Protein AF-A0A2U3K345-F1 (afdb_monomer_lite)

Structure (mmCIF, N/CA/C/O backbone):
data_AF-A0A2U3K345-F1
#
_entry.id   AF-A0A2U3K345-F1
#
loop_
_atom_site.group_PDB
_atom_site.id
_atom_site.type_symbol
_atom_site.label_atom_id
_atom_site.label_alt_id
_atom_site.label_comp_id
_atom_site.label_asym_id
_atom_site.label_entity_id
_atom_site.label_seq_id
_atom_site.pdbx_PDB_ins_code
_atom_site.Cartn_x
_atom_site.Cartn_y
_atom_site.Cartn_z
_atom_site.occupancy
_atom_site.B_iso_or_equiv
_atom_site.auth_seq_id
_atom_site.auth_comp_id
_atom_site.auth_asym_id
_atom_site.auth_atom_id
_atom_site.pdbx_PDB_model_num
ATOM 1 N N . MET A 1 1 ? 13.300 28.561 5.032 1.00 43.19 1 MET A N 1
ATOM 2 C CA . MET A 1 1 ? 12.412 27.727 4.196 1.00 43.19 1 MET A CA 1
ATOM 3 C C . MET A 1 1 ? 13.064 26.360 4.090 1.00 43.19 1 MET A C 1
ATOM 5 O O . MET A 1 1 ? 14.164 26.279 3.560 1.00 43.19 1 MET A O 1
ATOM 9 N N . SER A 1 2 ? 12.506 25.350 4.762 1.00 42.31 2 SER A N 1
ATOM 10 C CA . SER A 1 2 ? 13.147 24.038 4.919 1.00 42.31 2 SER A CA 1
ATOM 11 C C . SER A 1 2 ? 13.106 23.256 3.603 1.00 42.31 2 SER A C 1
ATOM 13 O O . SER A 1 2 ? 12.134 23.333 2.856 1.00 42.31 2 SER A O 1
ATOM 15 N N . GLY A 1 3 ? 14.161 22.490 3.318 1.00 33.94 3 GLY A N 1
ATOM 16 C CA . GLY A 1 3 ? 14.324 21.756 2.055 1.00 33.94 3 GLY A CA 1
ATOM 17 C C . GLY A 1 3 ? 13.248 20.703 1.751 1.00 33.94 3 GLY A C 1
ATOM 18 O O . GLY A 1 3 ? 13.240 20.168 0.651 1.00 33.94 3 GLY A O 1
ATOM 19 N N . LEU A 1 4 ? 12.335 20.420 2.686 1.00 33.72 4 LEU A N 1
ATOM 20 C CA . LEU A 1 4 ? 11.192 19.525 2.476 1.00 33.72 4 LEU A CA 1
ATOM 21 C C . LEU A 1 4 ? 10.005 20.224 1.794 1.00 33.72 4 LEU A C 1
ATOM 23 O O . LEU A 1 4 ? 9.326 19.599 0.988 1.00 33.72 4 LEU A O 1
ATOM 27 N N . GLU A 1 5 ? 9.794 21.520 2.041 1.00 34.56 5 GLU A N 1
ATOM 28 C CA . GLU A 1 5 ? 8.736 22.301 1.375 1.00 34.56 5 GLU A CA 1
ATOM 29 C C . GLU A 1 5 ? 9.027 22.461 -0.127 1.00 34.56 5 GLU A C 1
ATOM 31 O O . GLU A 1 5 ? 8.125 22.362 -0.953 1.00 34.56 5 GLU A O 1
ATOM 36 N N . ALA A 1 6 ? 10.306 22.601 -0.497 1.00 34.50 6 ALA A N 1
ATOM 37 C CA . ALA A 1 6 ? 10.726 22.731 -1.893 1.00 34.50 6 ALA A CA 1
ATOM 38 C C . ALA A 1 6 ? 10.440 21.467 -2.728 1.00 34.50 6 ALA A C 1
ATOM 40 O O . ALA A 1 6 ? 10.084 21.573 -3.895 1.00 34.50 6 ALA A O 1
ATOM 41 N N . ILE A 1 7 ? 10.547 20.279 -2.125 1.00 39.78 7 ILE A N 1
ATOM 42 C CA . ILE A 1 7 ? 10.290 18.996 -2.802 1.00 39.78 7 ILE A CA 1
ATOM 43 C C . ILE A 1 7 ? 8.783 18.779 -3.006 1.00 39.78 7 ILE A C 1
ATOM 45 O O . ILE A 1 7 ? 8.353 18.239 -4.025 1.00 39.78 7 ILE A O 1
ATOM 49 N N . VAL A 1 8 ? 7.964 19.208 -2.041 1.00 43.22 8 VAL A N 1
ATOM 50 C CA . VAL A 1 8 ? 6.503 19.067 -2.110 1.00 43.22 8 VAL A CA 1
ATOM 51 C C . VAL A 1 8 ? 5.895 20.020 -3.143 1.00 43.22 8 VAL A C 1
ATOM 53 O O . VAL A 1 8 ? 4.945 19.637 -3.829 1.00 43.22 8 VAL A O 1
ATOM 56 N N . GLU A 1 9 ? 6.451 21.225 -3.286 1.00 38.50 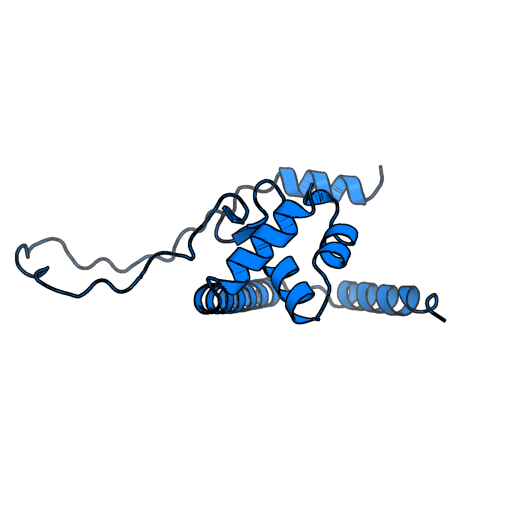9 GLU A N 1
ATOM 57 C CA . GLU A 1 9 ? 6.004 22.208 -4.277 1.00 38.50 9 GLU A CA 1
ATOM 58 C C . GLU A 1 9 ? 6.411 21.805 -5.709 1.00 38.50 9 GLU A C 1
ATOM 60 O O . GLU A 1 9 ? 5.604 21.914 -6.633 1.00 38.50 9 GLU A O 1
ATOM 65 N N . ASP A 1 10 ? 7.606 21.227 -5.885 1.00 42.84 10 ASP A N 1
ATOM 66 C CA . ASP A 1 10 ? 8.102 20.734 -7.180 1.00 42.84 10 ASP A CA 1
ATOM 67 C C . ASP A 1 10 ? 7.203 19.617 -7.749 1.00 42.84 10 ASP A C 1
ATOM 69 O O . ASP A 1 10 ? 6.773 19.667 -8.904 1.00 42.84 10 ASP A O 1
ATOM 73 N N . LEU A 1 11 ? 6.765 18.686 -6.891 1.00 46.25 11 LEU A N 1
ATOM 74 C CA . LEU A 1 11 ? 5.835 17.601 -7.236 1.00 46.25 11 LEU A CA 1
ATOM 75 C C . LEU A 1 11 ? 4.433 18.071 -7.663 1.00 46.25 11 LEU A C 1
ATOM 77 O O . LEU A 1 11 ? 3.724 17.320 -8.335 1.00 46.25 11 LEU A O 1
ATOM 81 N N . ARG A 1 12 ? 4.007 19.284 -7.283 1.00 49.50 12 ARG A N 1
ATOM 82 C CA . ARG A 1 12 ? 2.729 19.872 -7.733 1.00 49.50 12 ARG A CA 1
ATOM 83 C C . ARG A 1 12 ? 2.835 20.533 -9.108 1.00 49.50 12 ARG A C 1
ATOM 85 O O . ARG A 1 12 ? 1.803 20.735 -9.744 1.00 49.50 12 ARG A O 1
ATOM 92 N N . SER A 1 13 ? 4.049 20.857 -9.554 1.00 43.47 13 SER A N 1
ATOM 93 C CA . SER A 1 13 ? 4.314 21.543 -10.825 1.00 43.47 13 SER A CA 1
ATOM 94 C C . SER A 1 13 ? 4.625 20.597 -11.992 1.00 43.47 13 SER A C 1
ATOM 96 O O . SER A 1 13 ? 4.639 21.029 -13.146 1.00 43.47 13 SER A O 1
ATOM 98 N N . LEU A 1 14 ? 4.840 19.305 -11.715 1.00 40.25 14 LEU A N 1
ATOM 99 C CA . LEU A 1 14 ? 5.110 18.318 -12.756 1.00 40.25 14 LEU A CA 1
ATOM 100 C C . LEU A 1 14 ? 3.875 18.136 -13.656 1.00 40.25 14 LEU A C 1
ATOM 102 O O . LEU A 1 14 ? 2.776 17.886 -13.146 1.00 40.25 14 LEU A O 1
ATOM 106 N N . PRO A 1 15 ? 4.022 18.218 -14.993 1.00 36.50 15 PRO A N 1
ATOM 107 C CA . PRO A 1 15 ? 2.930 17.885 -15.895 1.00 36.50 15 PRO A CA 1
ATOM 108 C C . PRO A 1 15 ? 2.498 16.431 -15.646 1.00 36.50 15 PRO A C 1
ATOM 110 O O . PRO A 1 15 ? 3.346 15.590 -15.331 1.00 36.50 15 PRO A O 1
ATOM 113 N N . PRO A 1 16 ? 1.202 16.091 -15.790 1.00 39.34 16 PRO A N 1
ATOM 114 C CA . PRO A 1 16 ? 0.777 14.701 -15.702 1.00 39.34 16 PRO A CA 1
ATOM 115 C C . PRO A 1 16 ? 1.593 13.896 -16.714 1.00 39.34 16 PRO A C 1
ATOM 117 O O . PRO A 1 16 ? 1.677 14.297 -17.876 1.00 39.34 16 PRO A O 1
ATOM 120 N N . TYR A 1 17 ? 2.216 12.804 -16.262 1.00 36.62 17 TYR A N 1
ATOM 121 C CA . TYR A 1 17 ? 2.966 11.877 -17.110 1.00 36.62 17 TYR A CA 1
ATOM 122 C C . TYR A 1 17 ? 2.096 11.484 -18.314 1.00 36.62 17 TYR A C 1
ATOM 124 O O . TYR A 1 17 ? 1.214 10.631 -18.221 1.00 36.62 17 TYR A O 1
ATOM 132 N N . ARG A 1 18 ? 2.315 12.150 -19.453 1.00 34.44 18 ARG A N 1
ATOM 133 C CA . ARG A 1 18 ? 1.682 11.822 -20.725 1.00 34.44 18 ARG A CA 1
ATOM 134 C C . ARG A 1 18 ? 2.495 10.684 -21.322 1.00 34.44 18 ARG A C 1
ATOM 136 O O . ARG A 1 18 ? 3.536 10.908 -21.928 1.00 34.44 18 ARG A O 1
ATOM 143 N N . LEU A 1 19 ? 2.019 9.462 -21.106 1.00 40.84 19 LEU A N 1
ATOM 144 C CA . LEU A 1 19 ? 2.392 8.305 -21.911 1.00 40.84 19 LEU A CA 1
ATOM 145 C C . LEU A 1 19 ? 1.965 8.590 -23.357 1.00 40.84 19 LEU A C 1
ATOM 147 O O . LEU A 1 19 ? 0.829 8.311 -23.735 1.00 40.84 19 LEU A O 1
ATOM 151 N N . GLU A 1 20 ? 2.844 9.165 -24.174 1.00 32.59 20 GLU A N 1
ATOM 152 C CA . GLU A 1 20 ? 2.721 8.946 -25.611 1.00 32.59 20 GLU A CA 1
ATOM 153 C C . GLU A 1 20 ? 3.084 7.481 -25.852 1.00 32.59 20 GLU A C 1
ATOM 155 O O . GLU A 1 20 ? 4.224 7.057 -25.656 1.00 32.59 20 GLU A O 1
ATOM 160 N N . ALA A 1 21 ? 2.070 6.673 -26.163 1.00 40.47 21 ALA A N 1
ATOM 161 C CA . ALA A 1 21 ? 2.263 5.289 -26.557 1.00 40.47 21 ALA A CA 1
ATOM 162 C C . ALA A 1 21 ? 3.226 5.237 -27.761 1.00 40.47 21 ALA A C 1
ATOM 164 O O . ALA A 1 21 ? 3.117 6.082 -28.654 1.00 40.47 21 ALA A O 1
ATOM 165 N N . PRO A 1 22 ? 4.161 4.270 -27.828 1.00 35.91 22 PRO A N 1
ATOM 166 C CA . PRO A 1 22 ? 5.006 4.122 -29.006 1.00 35.91 22 PRO A CA 1
ATOM 167 C C . PRO A 1 22 ? 4.127 3.885 -30.247 1.00 35.91 22 PRO A C 1
ATOM 169 O O . PRO A 1 22 ? 3.092 3.221 -30.133 1.00 35.91 22 PRO A O 1
ATOM 172 N N . PRO A 1 23 ? 4.512 4.402 -31.429 1.00 34.56 23 PRO A N 1
ATOM 173 C CA . PRO A 1 23 ? 3.665 4.350 -32.612 1.00 34.56 23 PRO A CA 1
ATOM 174 C C . PRO A 1 23 ? 3.380 2.897 -33.002 1.00 34.56 23 PRO A C 1
ATOM 176 O O . PRO A 1 23 ? 4.280 2.137 -33.374 1.00 34.56 23 PRO A O 1
ATOM 179 N N . SER A 1 24 ? 2.108 2.509 -32.914 1.00 39.75 24 SER A N 1
ATOM 180 C CA . SER A 1 24 ? 1.607 1.256 -33.459 1.00 39.75 24 SER A CA 1
ATOM 181 C C . SER A 1 24 ? 1.686 1.314 -34.986 1.00 39.75 24 SER A C 1
ATOM 183 O O . SER A 1 24 ? 1.266 2.278 -35.622 1.00 39.75 24 SER A O 1
ATOM 185 N N . LYS A 1 25 ? 2.235 0.268 -35.607 1.00 40.06 25 LYS A N 1
ATOM 186 C CA . LYS A 1 25 ? 2.112 0.076 -37.055 1.00 40.06 25 LYS A CA 1
ATOM 187 C C . LYS A 1 25 ? 0.652 -0.272 -37.357 1.00 40.06 25 LYS A C 1
ATOM 189 O O . LYS A 1 25 ? 0.227 -1.390 -37.074 1.00 40.06 25 LYS A O 1
ATOM 194 N N . GLU A 1 26 ? -0.117 0.670 -37.890 1.00 36.62 26 GLU A N 1
ATOM 195 C CA . GLU A 1 26 ? -1.461 0.398 -38.415 1.00 36.62 26 GLU A CA 1
ATOM 196 C C . GLU A 1 26 ? -1.371 -0.496 -39.665 1.00 36.62 26 GLU A C 1
ATOM 198 O O . GLU A 1 26 ? -0.620 -0.167 -40.588 1.00 36.62 26 GLU A O 1
ATOM 203 N N . PRO A 1 27 ? -2.135 -1.598 -39.773 1.00 33.91 27 PRO A N 1
ATOM 204 C CA . PRO A 1 27 ? -2.406 -2.193 -41.068 1.00 33.91 27 PRO A CA 1
ATOM 205 C C . PRO A 1 27 ? -3.550 -1.440 -41.768 1.00 33.91 27 PRO A C 1
ATOM 207 O O . PRO A 1 27 ? -4.488 -0.939 -41.150 1.00 33.91 27 PRO A O 1
ATOM 210 N N . HIS A 1 28 ? -3.423 -1.364 -43.090 1.00 31.86 28 HIS A N 1
ATOM 211 C CA . HIS A 1 28 ? -4.220 -0.570 -44.018 1.00 31.86 28 HIS A CA 1
ATOM 212 C C . HIS A 1 28 ? -5.744 -0.786 -43.957 1.00 31.86 28 HIS A C 1
ATOM 214 O O . HIS A 1 28 ? -6.248 -1.891 -43.768 1.00 31.86 28 HIS A O 1
ATOM 220 N N . LYS A 1 29 ? -6.468 0.311 -44.229 1.00 34.53 29 LYS A N 1
ATOM 221 C CA . LYS A 1 29 ? -7.919 0.384 -44.454 1.00 34.53 29 LYS A CA 1
ATOM 222 C C . LYS A 1 29 ? -8.397 -0.611 -45.520 1.00 34.53 29 LYS A C 1
ATOM 224 O O . LYS A 1 29 ? -7.976 -0.527 -46.669 1.00 34.53 29 LYS A O 1
ATOM 229 N N . GLY A 1 30 ? -9.403 -1.409 -45.160 1.00 29.86 30 GLY A N 1
ATOM 230 C CA . GLY A 1 30 ? -10.358 -1.999 -46.101 1.00 29.86 30 GLY A CA 1
ATOM 231 C C . GLY A 1 30 ? -10.579 -3.498 -45.913 1.00 29.86 30 GLY A C 1
ATOM 232 O O . GLY A 1 30 ? -9.732 -4.289 -46.306 1.00 29.86 30 GLY A O 1
ATOM 233 N N . SER A 1 31 ? -11.788 -3.863 -45.459 1.00 27.48 31 SER A N 1
ATOM 234 C CA . SER A 1 31 ? -12.325 -5.241 -45.367 1.00 27.48 31 SER A CA 1
ATOM 235 C C . SER A 1 31 ? -11.719 -6.034 -44.194 1.00 27.48 31 SER A C 1
ATOM 237 O O . SER A 1 31 ? -10.512 -6.129 -44.062 1.00 27.48 31 SER A O 1
ATOM 239 N N . VAL A 1 32 ? -12.468 -6.594 -43.242 1.00 26.89 32 VAL A N 1
ATOM 240 C CA . VAL A 1 32 ? -13.511 -7.613 -43.408 1.00 26.89 32 VAL A CA 1
ATOM 241 C C . VAL A 1 32 ? -14.454 -7.551 -42.192 1.00 26.89 32 VAL A C 1
ATOM 243 O O . VAL A 1 32 ? -14.079 -7.881 -41.069 1.00 26.89 32 VAL A O 1
ATOM 246 N N . LEU A 1 33 ? -15.705 -7.146 -42.427 1.00 30.55 33 LEU A N 1
ATOM 247 C CA . LEU A 1 33 ? -16.846 -7.687 -41.686 1.00 30.55 33 LEU A CA 1
ATOM 248 C C . LEU A 1 33 ? -16.880 -9.195 -41.986 1.00 30.55 33 LEU A C 1
ATOM 250 O O . LEU A 1 33 ? -16.667 -9.568 -43.135 1.00 30.55 33 LEU A O 1
ATOM 254 N N . ILE A 1 34 ? -17.194 -10.030 -40.990 1.00 33.12 34 ILE A N 1
ATOM 255 C CA . ILE A 1 34 ? -17.201 -11.512 -41.024 1.00 33.12 34 ILE A CA 1
ATOM 256 C C . ILE A 1 34 ? -15.853 -12.166 -40.631 1.00 33.12 34 ILE A C 1
ATOM 258 O O . ILE A 1 34 ? -15.268 -12.921 -41.395 1.00 33.12 34 ILE A O 1
ATOM 262 N N . ALA A 1 35 ? -15.370 -11.915 -39.405 1.00 28.66 35 ALA A N 1
ATOM 263 C CA . ALA A 1 35 ? -14.458 -12.826 -38.681 1.00 28.66 35 ALA A CA 1
ATOM 264 C C . ALA A 1 35 ? -14.378 -12.525 -37.166 1.00 28.66 35 ALA A C 1
ATOM 266 O O . ALA A 1 35 ? -13.323 -12.643 -36.560 1.00 28.66 35 ALA A O 1
ATOM 267 N N . TRP A 1 36 ? -15.472 -12.100 -36.529 1.00 26.00 36 TRP A N 1
ATOM 268 C CA . TRP A 1 36 ? -15.564 -12.036 -35.057 1.00 26.00 36 TRP A CA 1
ATOM 269 C C . TRP A 1 36 ? -16.753 -12.878 -34.586 1.00 26.00 36 TRP A C 1
ATOM 271 O O . TRP A 1 36 ? -17.618 -12.444 -33.835 1.00 26.00 36 TRP A O 1
ATOM 281 N N . GLY A 1 37 ? -16.821 -14.106 -35.104 1.00 27.50 37 GLY A N 1
ATOM 282 C CA . GLY A 1 37 ? -17.631 -15.178 -34.544 1.00 27.50 37 GLY A CA 1
ATOM 283 C C . GLY A 1 37 ? -16.738 -16.059 -33.676 1.00 27.50 37 GLY A C 1
ATOM 284 O O . GLY A 1 37 ? -15.864 -16.739 -34.199 1.00 27.50 37 GLY A O 1
ATOM 285 N N . ASN A 1 38 ? -16.986 -16.058 -32.365 1.00 37.09 38 ASN A N 1
ATOM 286 C CA . ASN A 1 38 ? -16.484 -17.028 -31.384 1.00 37.09 38 ASN A CA 1
ATOM 287 C C . ASN A 1 38 ? -14.966 -17.094 -31.139 1.00 37.09 38 ASN A C 1
ATOM 289 O O . ASN A 1 38 ? -14.325 -18.108 -31.407 1.00 37.09 38 ASN A O 1
ATOM 293 N N . ILE A 1 39 ? -14.430 -16.094 -30.434 1.00 38.22 39 ILE A N 1
ATOM 294 C CA . ILE A 1 39 ? -13.268 -16.301 -29.558 1.00 38.22 39 ILE A CA 1
ATOM 295 C C . ILE A 1 39 ? -13.736 -16.040 -28.128 1.00 38.22 39 ILE A C 1
ATOM 297 O O . ILE A 1 39 ? -14.296 -14.992 -27.810 1.00 38.22 39 ILE A O 1
ATOM 301 N N . LYS A 1 40 ? -13.613 -17.062 -27.283 1.00 37.69 40 LYS A N 1
ATOM 302 C CA . LYS A 1 40 ? -14.111 -17.058 -25.911 1.00 37.69 40 LYS A CA 1
ATOM 303 C C . LYS A 1 40 ? -13.472 -15.931 -25.092 1.00 37.69 40 LYS A C 1
ATOM 305 O O . LYS A 1 40 ? -12.265 -15.731 -25.136 1.00 37.69 40 LYS A O 1
ATOM 310 N N . ARG A 1 41 ? -14.318 -15.254 -24.309 1.00 40.84 41 ARG A N 1
ATOM 311 C CA . ARG A 1 41 ? -13.978 -14.314 -23.230 1.00 40.84 41 ARG A CA 1
ATOM 312 C C . ARG A 1 41 ? -12.804 -14.841 -22.387 1.00 40.84 41 ARG A C 1
ATOM 314 O O . ARG A 1 41 ? -12.959 -15.848 -21.702 1.00 40.84 41 ARG A O 1
ATOM 321 N N . GLY A 1 42 ? -11.676 -14.139 -22.431 1.00 32.00 42 GLY A N 1
ATOM 322 C CA . GLY A 1 42 ? -10.502 -14.318 -21.578 1.00 32.00 42 GLY A CA 1
ATOM 323 C C . GLY A 1 42 ? -9.793 -12.968 -21.469 1.00 32.00 42 GLY A C 1
ATOM 324 O O . GLY A 1 42 ? -9.321 -12.448 -22.471 1.00 32.00 42 GLY A O 1
ATOM 325 N N . SER A 1 43 ? -9.857 -12.382 -20.276 1.00 38.47 43 SER A N 1
ATOM 326 C CA . SER A 1 43 ? -9.551 -10.997 -19.897 1.00 38.47 43 SER A CA 1
ATOM 327 C C . SER A 1 43 ? -8.307 -10.358 -20.538 1.00 38.47 43 SER A C 1
ATOM 329 O O . SER A 1 43 ? -7.195 -10.856 -20.394 1.00 38.47 43 SER A O 1
ATOM 331 N N . SER A 1 44 ? -8.498 -9.198 -21.169 1.00 44.03 44 SER A N 1
ATOM 332 C CA . SER A 1 44 ? -7.445 -8.277 -21.621 1.00 44.03 44 SER A CA 1
ATOM 333 C C . SER A 1 44 ? -7.753 -6.843 -21.158 1.00 44.03 44 SER A C 1
ATOM 335 O O . SER A 1 44 ? -7.779 -5.912 -21.962 1.00 44.03 44 SER A O 1
ATOM 337 N N . ILE A 1 45 ? -8.087 -6.674 -19.874 1.00 55.78 45 ILE A N 1
ATOM 338 C CA . ILE A 1 45 ? -8.421 -5.391 -19.232 1.00 55.78 45 ILE A CA 1
ATOM 339 C C . ILE A 1 45 ? -7.823 -5.450 -17.815 1.00 55.78 45 ILE A C 1
ATOM 341 O O . ILE A 1 45 ? -7.865 -6.515 -17.207 1.00 55.78 45 ILE A O 1
ATOM 345 N N . GLY A 1 46 ? -7.194 -4.367 -17.339 1.00 69.12 46 GLY A N 1
ATOM 346 C CA . GLY A 1 46 ? -6.447 -4.315 -16.070 1.00 69.12 46 GLY A CA 1
ATOM 347 C C . GLY A 1 46 ? -7.197 -4.854 -14.839 1.00 69.12 46 GLY A C 1
ATOM 348 O O . GLY A 1 46 ? -8.404 -5.078 -14.883 1.00 69.12 46 GLY A O 1
ATOM 349 N N . MET A 1 47 ? -6.460 -5.067 -13.742 1.00 85.88 47 MET A N 1
ATOM 350 C CA . MET A 1 47 ? -7.003 -5.557 -12.467 1.00 85.88 47 MET A CA 1
ATOM 351 C C . MET A 1 47 ? -8.267 -4.769 -12.046 1.00 85.88 47 MET A C 1
ATOM 353 O O . MET A 1 47 ? -8.327 -3.555 -12.256 1.00 85.88 47 MET A O 1
ATOM 357 N N . PRO A 1 48 ? -9.300 -5.426 -11.483 1.00 89.56 48 PRO A N 1
ATOM 358 C CA . PRO A 1 48 ? -10.517 -4.735 -11.062 1.00 89.56 48 PRO A CA 1
ATOM 359 C C . PRO A 1 48 ? -10.245 -3.662 -9.993 1.00 89.56 48 PRO A C 1
ATOM 361 O O . PRO A 1 48 ? -9.181 -3.602 -9.387 1.00 89.56 48 PRO A O 1
ATOM 364 N N . THR A 1 49 ? -11.236 -2.809 -9.744 1.00 94.25 49 THR A N 1
ATOM 365 C CA . THR A 1 49 ? -11.229 -1.804 -8.666 1.00 94.25 49 THR A CA 1
ATOM 366 C C . THR A 1 49 ? -12.447 -1.996 -7.771 1.00 94.25 49 THR A C 1
ATOM 368 O O . THR A 1 49 ? -13.460 -2.530 -8.226 1.00 94.25 49 THR A O 1
ATOM 371 N N . ASN A 1 50 ? -12.396 -1.503 -6.535 1.00 95.62 50 ASN A N 1
ATOM 372 C CA . ASN A 1 50 ? -13.540 -1.486 -5.620 1.00 95.62 50 ASN A CA 1
ATOM 373 C C . ASN A 1 50 ? -13.505 -0.240 -4.711 1.00 95.62 50 ASN A C 1
ATOM 375 O O . ASN A 1 50 ? -12.749 0.697 -4.950 1.00 95.62 50 ASN A O 1
ATOM 379 N N . GLU A 1 51 ? -14.327 -0.211 -3.661 1.00 97.12 51 GLU A N 1
ATOM 380 C CA . GLU A 1 51 ? -14.377 0.905 -2.701 1.00 97.12 51 GLU A CA 1
ATOM 381 C C . GLU A 1 51 ? -13.081 1.099 -1.881 1.00 97.12 51 GLU A C 1
ATOM 383 O O . GLU A 1 51 ? -12.880 2.161 -1.288 1.00 97.12 51 GLU A O 1
ATOM 388 N N . TYR A 1 52 ? -12.194 0.097 -1.854 1.00 98.12 52 TYR A N 1
ATOM 389 C CA . TYR A 1 52 ? -10.934 0.099 -1.105 1.00 98.12 52 TYR A CA 1
ATOM 390 C C . TYR A 1 52 ? -9.701 0.253 -1.993 1.00 98.12 52 TYR A C 1
ATOM 392 O O . TYR A 1 52 ? -8.654 0.668 -1.497 1.00 98.12 52 TYR A O 1
ATOM 400 N N . VAL A 1 53 ? -9.815 -0.049 -3.287 1.00 97.94 53 VAL A N 1
ATOM 401 C CA . VAL A 1 53 ? -8.710 -0.036 -4.247 1.00 97.94 53 VAL A CA 1
ATOM 402 C C . VAL A 1 53 ? -9.116 0.710 -5.511 1.00 97.94 53 VAL A C 1
ATOM 404 O O . VAL A 1 53 ? -10.048 0.317 -6.211 1.00 97.94 53 VAL A O 1
ATOM 407 N N . GLU A 1 54 ? -8.364 1.760 -5.832 1.00 96.94 54 GLU A N 1
ATOM 408 C CA . GLU A 1 54 ? -8.560 2.583 -7.026 1.00 96.94 54 GLU A CA 1
ATOM 409 C C . GLU A 1 54 ? -7.324 2.569 -7.928 1.00 96.94 54 GLU A C 1
ATOM 411 O O . GLU A 1 54 ? -6.196 2.379 -7.466 1.00 96.94 54 GLU A O 1
ATOM 416 N N . VAL A 1 55 ? -7.532 2.829 -9.218 1.00 95.25 55 VAL A N 1
ATOM 417 C CA . VAL A 1 55 ? -6.458 2.979 -10.203 1.00 95.25 55 VAL A CA 1
ATOM 418 C C . VAL A 1 55 ? -6.312 4.443 -10.611 1.00 95.25 55 VAL A C 1
ATOM 420 O O . VAL A 1 55 ? -7.296 5.121 -10.910 1.00 95.25 55 VAL A O 1
ATOM 423 N N . ARG A 1 56 ? -5.076 4.948 -10.641 1.00 92.31 56 ARG A N 1
ATOM 424 C CA . ARG A 1 56 ? -4.745 6.304 -11.109 1.00 92.31 56 ARG A CA 1
ATOM 425 C C . ARG A 1 56 ? -3.441 6.275 -11.886 1.00 92.31 56 ARG A C 1
ATOM 427 O O . ARG A 1 56 ? -2.437 5.790 -11.377 1.00 92.31 56 ARG A O 1
ATOM 434 N N . ASN A 1 57 ? -3.443 6.817 -13.104 1.00 87.06 57 ASN A N 1
ATOM 435 C CA . ASN A 1 57 ? -2.255 6.895 -13.965 1.00 87.06 57 ASN A CA 1
ATOM 436 C C . ASN A 1 57 ? -1.503 5.549 -14.109 1.00 87.06 57 ASN A C 1
ATOM 438 O O . ASN A 1 57 ? -0.279 5.524 -14.159 1.00 87.06 57 ASN A O 1
ATOM 442 N N . GLY A 1 58 ? -2.231 4.425 -14.128 1.00 83.81 58 GLY A N 1
ATOM 443 C CA . GLY A 1 58 ? -1.655 3.077 -14.233 1.00 83.81 58 GLY A CA 1
ATOM 444 C C . GLY A 1 58 ? -1.140 2.458 -12.924 1.00 83.81 58 GLY A C 1
ATOM 445 O O . GLY A 1 58 ? -0.742 1.297 -12.940 1.00 83.81 58 GLY A O 1
ATOM 446 N N . GLY A 1 59 ? -1.173 3.181 -11.800 1.00 90.88 59 GLY A N 1
ATOM 447 C CA . GLY A 1 59 ? -0.868 2.653 -10.465 1.00 90.88 59 GLY A CA 1
ATOM 448 C C . GLY A 1 59 ? -2.130 2.326 -9.666 1.00 90.88 59 GLY A C 1
ATOM 449 O O . GLY A 1 59 ? -3.144 3.013 -9.811 1.00 90.88 59 GLY A O 1
ATOM 450 N N . TYR A 1 60 ? -2.059 1.309 -8.804 1.00 96.31 60 TYR A N 1
ATOM 451 C CA . TYR A 1 60 ? -3.141 0.952 -7.878 1.00 96.31 60 TYR A CA 1
ATOM 452 C C . TYR A 1 60 ? -2.848 1.484 -6.482 1.00 96.31 60 TYR A C 1
ATOM 454 O O . TYR A 1 60 ? -1.720 1.404 -5.996 1.00 96.31 60 TYR A O 1
ATOM 462 N N . TYR A 1 61 ? -3.879 2.013 -5.834 1.00 97.88 61 TYR A N 1
ATOM 463 C CA . TYR A 1 61 ? -3.784 2.701 -4.553 1.00 97.88 61 TYR A CA 1
ATOM 464 C C . TYR A 1 61 ? -4.913 2.284 -3.626 1.00 97.88 61 TYR A C 1
ATOM 466 O O . TYR A 1 61 ? -6.009 1.953 -4.079 1.00 97.88 61 TYR A O 1
ATOM 474 N N . VAL A 1 62 ? -4.675 2.405 -2.321 1.00 97.94 62 VAL A N 1
ATOM 475 C CA . VAL A 1 62 ? -5.766 2.398 -1.346 1.00 97.94 62 VAL A CA 1
ATOM 476 C C . VAL A 1 62 ? -6.652 3.618 -1.616 1.00 97.94 62 VAL A C 1
ATOM 478 O O . VAL A 1 62 ? -6.158 4.752 -1.646 1.00 97.94 62 VAL A O 1
ATOM 481 N N . ALA A 1 63 ? -7.946 3.385 -1.831 1.00 97.69 63 ALA A N 1
ATOM 482 C CA . ALA A 1 63 ? -8.891 4.364 -2.360 1.00 97.69 63 ALA A CA 1
ATOM 483 C C . ALA A 1 63 ? -8.899 5.677 -1.563 1.00 97.69 63 ALA A C 1
ATOM 485 O O . ALA A 1 63 ? -8.991 5.688 -0.328 1.00 97.69 63 ALA A O 1
ATOM 486 N N . GLY A 1 64 ? -8.809 6.805 -2.269 1.00 96.19 64 GLY A N 1
ATOM 487 C CA . GLY A 1 64 ? -8.737 8.145 -1.684 1.00 96.19 64 GLY A CA 1
ATOM 488 C C . GLY A 1 64 ? -7.414 8.496 -0.991 1.00 96.19 64 GLY A C 1
ATOM 489 O O . GLY A 1 64 ? -7.349 9.511 -0.302 1.00 96.19 64 GLY A O 1
ATOM 490 N N . THR A 1 65 ? -6.355 7.694 -1.144 1.00 97.00 65 THR A N 1
ATOM 491 C CA . THR A 1 65 ? -5.047 7.928 -0.500 1.00 97.00 65 THR A CA 1
ATOM 492 C C . THR A 1 65 ? -3.924 7.928 -1.534 1.00 97.00 65 THR A C 1
ATOM 494 O O . THR A 1 65 ? -4.132 7.518 -2.672 1.00 97.00 65 THR A O 1
ATOM 497 N N . ARG A 1 66 ? -2.71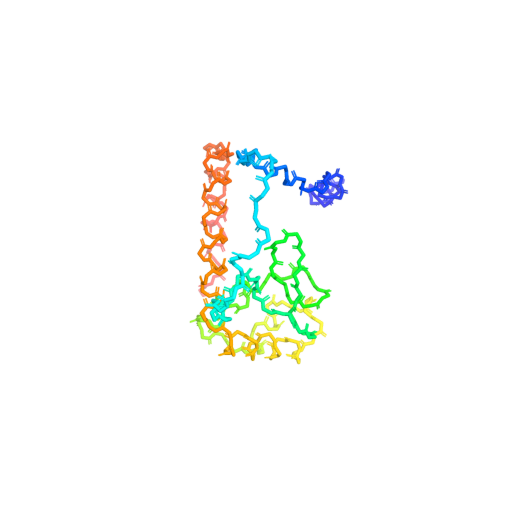0 8.357 -1.168 1.00 95.25 66 ARG A N 1
ATOM 498 C CA . ARG A 1 66 ? -1.498 8.181 -1.999 1.00 95.25 66 ARG A CA 1
ATOM 499 C C . ARG A 1 66 ? -0.708 6.910 -1.666 1.00 95.25 66 ARG A C 1
ATOM 501 O O . ARG A 1 66 ? 0.382 6.729 -2.196 1.00 95.25 66 ARG A O 1
ATOM 508 N N . ILE A 1 67 ? -1.242 6.044 -0.808 1.00 96.56 67 ILE A N 1
ATOM 509 C CA . ILE A 1 67 ? -0.590 4.793 -0.428 1.00 96.56 67 ILE A CA 1
ATOM 510 C C . ILE A 1 67 ? -0.831 3.774 -1.540 1.00 96.56 67 ILE A C 1
ATOM 512 O O . ILE A 1 67 ? -1.980 3.453 -1.853 1.00 96.56 67 ILE A O 1
ATOM 516 N N . GLY A 1 68 ? 0.253 3.334 -2.176 1.00 96.31 68 GLY A N 1
ATOM 517 C CA . GLY A 1 68 ? 0.209 2.326 -3.229 1.00 96.31 68 GLY A CA 1
ATOM 518 C C . GLY A 1 68 ? -0.262 0.977 -2.692 1.00 96.31 68 GLY A C 1
ATOM 519 O O . GLY A 1 68 ? -0.044 0.642 -1.526 1.00 96.31 68 GLY A O 1
ATOM 520 N N . LEU A 1 69 ? -0.941 0.203 -3.536 1.00 97.69 69 LEU A N 1
ATOM 521 C CA . LEU A 1 69 ? -1.394 -1.138 -3.170 1.00 97.69 69 LEU A CA 1
ATOM 522 C C . LEU A 1 69 ? -0.206 -2.076 -2.902 1.00 97.69 69 LEU A C 1
ATOM 524 O O . LEU A 1 69 ? -0.266 -2.904 -2.001 1.00 97.69 69 LEU A O 1
ATOM 528 N N . ASP A 1 70 ? 0.888 -1.902 -3.643 1.00 96.31 70 ASP A N 1
ATOM 529 C CA . ASP A 1 70 ? 2.164 -2.600 -3.470 1.00 96.31 70 ASP A CA 1
ATOM 530 C C . ASP A 1 70 ? 2.721 -2.477 -2.046 1.00 96.31 70 ASP A C 1
ATOM 532 O O . ASP A 1 70 ? 3.180 -3.470 -1.485 1.00 96.31 70 ASP A O 1
ATOM 536 N N . VAL A 1 71 ? 2.596 -1.303 -1.418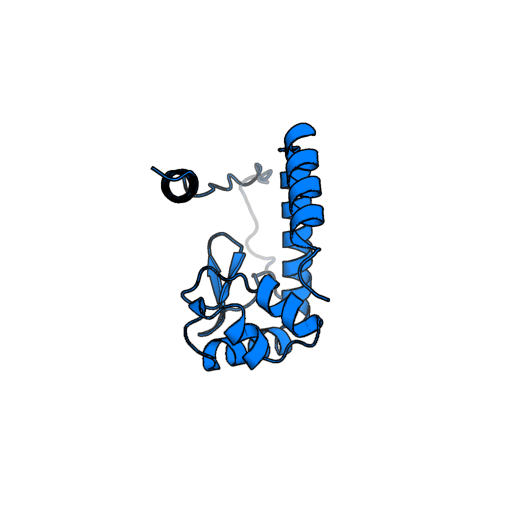 1.00 96.81 71 VAL A N 1
ATOM 537 C CA . VAL A 1 71 ? 2.994 -1.086 -0.017 1.00 96.81 71 VAL A CA 1
ATOM 538 C C . VAL A 1 71 ? 2.246 -2.035 0.922 1.00 96.81 71 VAL A C 1
ATOM 540 O O . VAL A 1 71 ? 2.868 -2.728 1.729 1.00 96.81 71 VAL A O 1
ATOM 543 N N . VAL A 1 72 ? 0.919 -2.116 0.781 1.00 98.00 72 VAL A N 1
ATOM 544 C CA . VAL A 1 72 ? 0.077 -3.006 1.596 1.00 98.00 72 VAL A CA 1
ATOM 545 C C . VAL A 1 72 ? 0.399 -4.471 1.301 1.00 98.00 72 VAL A C 1
ATOM 547 O O . VAL A 1 72 ? 0.520 -5.268 2.231 1.00 98.00 72 VAL A O 1
ATOM 550 N N . VAL A 1 73 ? 0.601 -4.828 0.026 1.00 98.19 73 VAL A N 1
ATOM 551 C CA . VAL A 1 73 ? 0.963 -6.196 -0.378 1.00 98.19 73 VAL A CA 1
ATOM 552 C C . VAL A 1 73 ? 2.278 -6.631 0.266 1.00 98.19 73 VAL A C 1
ATOM 554 O O . VAL A 1 73 ? 2.345 -7.721 0.835 1.00 98.19 73 VAL A O 1
ATOM 557 N N . TYR A 1 74 ? 3.323 -5.803 0.198 1.00 97.69 74 TYR A N 1
ATOM 558 C CA . TYR A 1 74 ? 4.637 -6.150 0.739 1.00 97.69 74 TYR A CA 1
ATOM 559 C C . TYR A 1 74 ? 4.622 -6.303 2.257 1.00 97.69 74 TYR A C 1
ATOM 561 O O . TYR A 1 74 ? 5.195 -7.263 2.775 1.00 97.69 74 TYR A O 1
ATOM 569 N N . ASP A 1 75 ? 3.954 -5.405 2.975 1.00 97.88 75 ASP A N 1
ATOM 570 C CA . ASP A 1 75 ? 3.869 -5.487 4.430 1.00 97.88 75 ASP A CA 1
ATOM 571 C C . ASP A 1 75 ? 3.037 -6.679 4.906 1.00 97.88 75 ASP A C 1
ATOM 573 O O . ASP A 1 75 ? 3.452 -7.398 5.820 1.00 97.88 75 ASP A O 1
ATOM 577 N N . PHE A 1 76 ? 1.910 -6.942 4.245 1.00 97.38 76 PHE A N 1
ATOM 578 C CA . PHE A 1 76 ? 1.086 -8.106 4.547 1.00 97.38 76 PHE A CA 1
ATOM 579 C C . PHE A 1 76 ? 1.843 -9.415 4.272 1.00 97.38 76 PHE A C 1
ATOM 581 O O . PHE A 1 76 ? 1.868 -10.307 5.119 1.00 97.38 76 PHE A O 1
ATOM 588 N N . ARG A 1 77 ? 2.570 -9.509 3.146 1.00 96.62 77 ARG A N 1
ATOM 589 C CA . ARG A 1 77 ? 3.446 -10.658 2.828 1.00 96.62 77 ARG A CA 1
ATOM 590 C C . ARG A 1 77 ? 4.582 -10.844 3.841 1.00 96.62 77 ARG A C 1
ATOM 592 O O . ARG A 1 77 ? 5.045 -11.965 4.029 1.00 96.62 77 ARG A O 1
ATOM 599 N N . ARG A 1 78 ? 5.024 -9.774 4.512 1.00 96.44 78 ARG A N 1
ATOM 600 C CA . ARG A 1 78 ? 6.009 -9.819 5.611 1.00 96.44 78 ARG A CA 1
ATOM 601 C C . ARG A 1 78 ? 5.403 -10.225 6.959 1.00 96.44 78 ARG A C 1
ATOM 603 O O . ARG A 1 78 ? 6.119 -10.243 7.956 1.00 96.44 78 ARG A O 1
ATOM 610 N N . GLY A 1 79 ? 4.113 -10.550 6.999 1.00 96.88 79 GLY A N 1
ATOM 611 C CA . GLY A 1 79 ? 3.420 -10.999 8.203 1.00 96.88 79 GLY A CA 1
ATOM 612 C C . GLY A 1 79 ? 2.996 -9.869 9.138 1.00 96.88 79 GLY A C 1
ATOM 613 O O . GLY A 1 79 ? 2.647 -10.145 10.285 1.00 96.88 79 GLY A O 1
ATOM 614 N N . ARG A 1 80 ? 3.014 -8.604 8.689 1.00 97.88 80 ARG A N 1
ATOM 615 C CA . ARG A 1 80 ? 2.424 -7.517 9.480 1.00 97.88 80 ARG A CA 1
ATOM 616 C C . ARG A 1 80 ? 0.914 -7.709 9.562 1.00 97.88 80 ARG A C 1
ATOM 618 O O . ARG A 1 80 ? 0.265 -8.010 8.559 1.00 97.88 80 ARG A O 1
ATOM 625 N N . SER A 1 81 ? 0.360 -7.510 10.757 1.00 98.44 81 SER A N 1
ATOM 626 C CA . SER A 1 81 ? -1.090 -7.510 10.937 1.00 98.44 81 SER A CA 1
ATOM 627 C C . SER A 1 81 ? -1.715 -6.272 10.272 1.00 98.44 81 SER A C 1
ATOM 629 O O . SER A 1 81 ? -1.024 -5.262 10.091 1.00 98.44 81 SER A O 1
ATOM 631 N N . PRO A 1 82 ? -3.015 -6.302 9.933 1.00 98.38 82 PRO A N 1
ATOM 632 C CA . PRO A 1 82 ? -3.729 -5.128 9.428 1.00 98.38 82 PRO A CA 1
ATOM 633 C C . PRO A 1 82 ? -3.608 -3.904 10.351 1.00 98.38 82 PRO A C 1
ATOM 635 O O . PRO A 1 82 ? -3.462 -2.782 9.874 1.00 98.38 82 PRO A O 1
ATOM 638 N N . GLU A 1 83 ? -3.608 -4.107 11.670 1.00 98.62 83 GLU A N 1
ATOM 639 C CA . GLU A 1 83 ? -3.428 -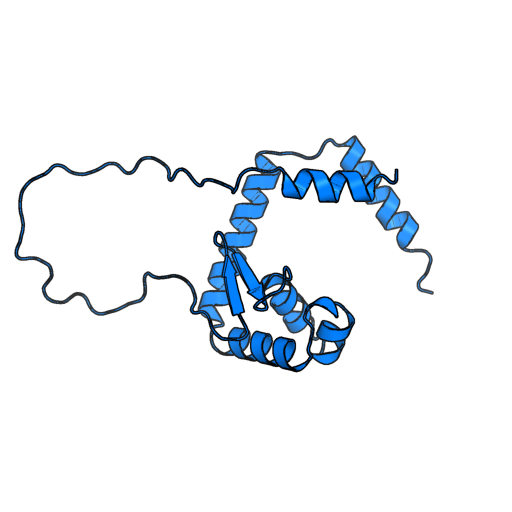3.052 12.674 1.00 98.62 83 GLU A CA 1
ATOM 640 C C . GLU A 1 83 ? -2.031 -2.439 12.596 1.00 98.62 83 GLU A C 1
ATOM 642 O O . GLU A 1 83 ? -1.911 -1.219 12.568 1.00 98.62 83 GLU A O 1
ATOM 647 N N . ALA A 1 84 ? -0.988 -3.267 12.490 1.00 98.25 84 ALA A N 1
ATOM 648 C CA . ALA A 1 84 ? 0.385 -2.790 12.345 1.00 98.25 84 ALA A CA 1
ATOM 649 C C . ALA A 1 84 ? 0.593 -2.034 11.020 1.00 98.25 84 ALA A C 1
ATOM 651 O O . ALA A 1 84 ? 1.318 -1.041 10.972 1.00 98.25 84 ALA A O 1
ATOM 652 N N . ILE A 1 85 ? -0.065 -2.471 9.940 1.00 97.88 85 ILE A N 1
ATOM 653 C CA . ILE A 1 85 ? -0.071 -1.751 8.657 1.00 97.88 85 ILE A CA 1
ATOM 654 C C . ILE A 1 85 ? -0.778 -0.399 8.813 1.00 97.88 85 ILE A C 1
ATOM 656 O O . ILE A 1 85 ? -0.280 0.618 8.335 1.00 97.88 85 ILE A O 1
ATOM 660 N N . PHE A 1 86 ? -1.920 -0.358 9.501 1.00 98.50 86 PHE A N 1
ATOM 661 C CA . PHE A 1 86 ? -2.636 0.891 9.750 1.00 98.50 86 PHE A CA 1
ATOM 662 C C . PHE A 1 86 ? -1.833 1.860 10.628 1.00 98.50 86 PHE A C 1
ATOM 664 O O . PHE A 1 86 ? -1.792 3.053 10.337 1.00 98.50 86 PHE A O 1
ATOM 671 N N . GLU A 1 87 ? -1.156 1.353 11.659 1.00 97.88 87 GLU A N 1
ATOM 672 C CA . GLU A 1 87 ? -0.271 2.135 12.526 1.00 97.88 87 GLU A CA 1
ATOM 673 C C . GLU A 1 87 ? 0.913 2.728 11.748 1.00 97.88 87 GLU A C 1
ATOM 675 O O . GLU A 1 87 ? 1.269 3.888 11.955 1.00 97.88 87 GLU A O 1
ATOM 680 N N . ALA A 1 88 ? 1.481 1.975 10.800 1.00 96.75 88 ALA A N 1
ATOM 681 C CA . ALA A 1 88 ? 2.540 2.466 9.919 1.00 96.75 88 ALA A CA 1
ATOM 682 C C . ALA A 1 88 ? 2.043 3.524 8.913 1.00 96.75 88 ALA A C 1
ATOM 684 O O . ALA A 1 88 ? 2.805 4.413 8.523 1.00 96.75 88 ALA A O 1
ATOM 685 N N . TYR A 1 89 ? 0.772 3.448 8.499 1.00 96.88 89 TYR A N 1
ATOM 686 C CA . TYR A 1 89 ? 0.175 4.314 7.476 1.00 96.88 89 TYR A CA 1
ATOM 687 C C . TYR A 1 89 ? -1.167 4.918 7.926 1.00 96.88 89 TYR A C 1
ATOM 689 O O . TYR A 1 89 ? -2.205 4.682 7.295 1.00 96.88 89 TYR A O 1
ATOM 697 N N . PRO A 1 90 ? -1.180 5.778 8.963 1.00 95.38 90 PRO A N 1
ATOM 698 C CA . PRO A 1 90 ? -2.420 6.338 9.507 1.00 95.38 90 PRO A CA 1
ATOM 699 C C . PRO A 1 90 ? -3.172 7.219 8.495 1.00 95.38 90 PRO A C 1
ATOM 701 O O . PRO A 1 90 ? -4.381 7.418 8.609 1.00 95.38 90 PRO A O 1
ATOM 704 N N . SER A 1 91 ? -2.488 7.698 7.449 1.00 96.31 91 SER A N 1
ATOM 705 C CA . SER A 1 91 ? -3.080 8.435 6.325 1.00 96.31 91 SER A CA 1
ATOM 706 C C . SER A 1 91 ? -4.048 7.606 5.470 1.00 96.31 91 SER A C 1
ATOM 708 O O . SER A 1 91 ? -4.774 8.183 4.661 1.00 96.31 91 SER A O 1
ATOM 710 N N . ILE A 1 92 ? -4.121 6.282 5.669 1.00 97.38 92 ILE A N 1
ATOM 711 C CA . ILE A 1 92 ? -5.187 5.439 5.108 1.00 97.38 92 ILE A CA 1
ATOM 712 C C . ILE A 1 92 ? -6.565 5.835 5.673 1.00 97.38 92 ILE A C 1
ATOM 714 O O . ILE A 1 92 ? -7.597 5.649 5.023 1.00 97.38 92 ILE A O 1
ATOM 718 N N . GLY A 1 93 ? -6.592 6.433 6.866 1.00 96.69 93 GLY A N 1
ATOM 719 C CA . GLY A 1 93 ? -7.769 7.066 7.456 1.00 96.69 93 GLY A CA 1
ATOM 720 C C . GLY A 1 93 ? -8.727 6.114 8.170 1.00 96.69 93 GLY A C 1
ATOM 721 O O . GLY A 1 93 ? -9.504 6.565 9.004 1.00 96.69 93 GLY A O 1
ATOM 722 N N . SER A 1 94 ? -8.673 4.804 7.905 1.00 97.88 94 SER A N 1
ATOM 723 C CA . SER A 1 94 ? -9.389 3.814 8.717 1.00 97.88 94 SER A CA 1
ATOM 724 C C . SER A 1 94 ? -8.764 2.425 8.637 1.00 97.88 94 SER A C 1
ATOM 726 O O . SER A 1 94 ? -8.304 2.000 7.575 1.00 97.88 94 SER A O 1
ATOM 728 N N . LEU A 1 95 ? -8.846 1.683 9.742 1.00 98.44 95 LEU A N 1
ATOM 729 C CA . LEU A 1 95 ? -8.479 0.270 9.784 1.00 98.44 95 LEU A CA 1
ATOM 730 C C . LEU A 1 95 ? -9.338 -0.566 8.815 1.00 98.44 95 LEU A C 1
ATOM 732 O O . LEU A 1 95 ? -8.822 -1.461 8.152 1.00 98.44 95 LEU A O 1
ATOM 736 N N . ALA A 1 96 ? -10.621 -0.221 8.649 1.00 98.31 96 ALA A N 1
ATOM 737 C CA . ALA A 1 96 ? -11.523 -0.880 7.701 1.00 98.31 96 ALA A CA 1
ATOM 738 C C . ALA A 1 96 ? -11.002 -0.836 6.253 1.00 98.31 96 ALA A C 1
ATOM 740 O O . ALA A 1 96 ? -11.061 -1.844 5.555 1.00 98.31 96 ALA A O 1
ATOM 741 N N . LYS A 1 97 ? -10.420 0.291 5.815 1.00 98.12 97 LYS A N 1
ATOM 742 C CA . LYS A 1 97 ? -9.789 0.389 4.488 1.00 98.12 97 LYS A CA 1
ATOM 743 C C . LYS A 1 97 ? -8.576 -0.527 4.335 1.00 98.12 97 LYS A C 1
ATOM 745 O O . LYS A 1 97 ? -8.377 -1.065 3.251 1.00 98.12 97 LYS A O 1
ATOM 750 N N . VAL A 1 98 ? -7.786 -0.725 5.394 1.00 98.62 98 VAL A N 1
ATOM 751 C CA . VAL A 1 98 ? -6.658 -1.672 5.365 1.00 98.62 98 VAL A CA 1
ATOM 752 C C . VAL A 1 98 ? -7.169 -3.097 5.193 1.00 98.62 98 VAL A C 1
ATOM 754 O O . VAL A 1 98 ? -6.711 -3.803 4.298 1.00 98.62 98 VAL A O 1
ATOM 757 N N . TYR A 1 99 ? -8.164 -3.494 5.988 1.00 98.75 99 TYR A N 1
ATOM 758 C CA . TYR A 1 99 ? -8.813 -4.795 5.838 1.00 98.75 99 TYR A CA 1
ATOM 759 C C . TYR A 1 99 ? -9.392 -4.985 4.433 1.00 98.75 99 TYR A C 1
ATOM 761 O O . TYR A 1 99 ? -9.117 -5.996 3.797 1.00 98.75 99 TYR A O 1
ATOM 769 N N . GLY A 1 100 ? -10.117 -3.995 3.912 1.00 98.56 100 GLY A N 1
ATOM 770 C CA . GLY A 1 100 ? -10.696 -4.051 2.573 1.00 98.56 100 GLY A CA 1
ATOM 771 C C . GLY A 1 100 ? -9.658 -4.160 1.450 1.00 98.56 100 GLY A C 1
ATOM 772 O O . GLY A 1 100 ? -9.850 -4.924 0.503 1.00 98.56 100 GLY A O 1
ATOM 773 N N . ALA A 1 101 ? -8.522 -3.464 1.570 1.00 98.50 101 ALA A N 1
ATOM 774 C CA . ALA A 1 101 ? -7.406 -3.608 0.636 1.00 98.50 101 ALA A CA 1
ATOM 775 C C . ALA A 1 101 ? -6.768 -5.007 0.715 1.00 98.50 101 ALA A C 1
ATOM 777 O O . ALA A 1 101 ? -6.451 -5.592 -0.317 1.00 98.50 101 ALA A O 1
ATOM 778 N N . ILE A 1 102 ? -6.622 -5.578 1.916 1.00 98.62 102 ILE A N 1
ATOM 779 C CA . ILE A 1 102 ? -6.109 -6.946 2.100 1.00 98.62 102 ILE A CA 1
ATOM 780 C C . ILE A 1 102 ? -7.073 -7.979 1.510 1.00 98.62 102 ILE A C 1
ATOM 782 O O . ILE A 1 102 ? -6.627 -8.875 0.797 1.00 98.62 102 ILE A O 1
ATOM 786 N N . THR A 1 103 ? -8.380 -7.843 1.738 1.00 98.69 103 THR A N 1
ATOM 787 C CA . THR 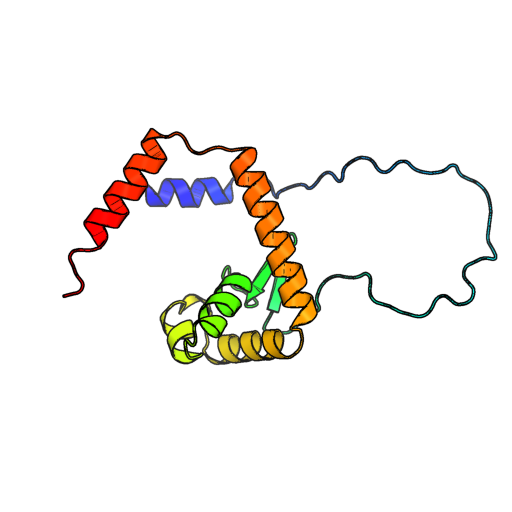A 1 103 ? -9.394 -8.704 1.112 1.00 98.69 103 THR A CA 1
ATOM 788 C C . THR A 1 103 ? -9.272 -8.671 -0.406 1.00 98.69 103 THR A C 1
ATOM 790 O O . THR A 1 103 ? -9.167 -9.724 -1.027 1.00 98.69 103 THR A O 1
ATOM 793 N N . PHE A 1 104 ? -9.170 -7.477 -0.994 1.00 98.06 104 PHE A N 1
ATOM 794 C CA . PHE A 1 104 ? -8.960 -7.324 -2.432 1.00 98.06 104 PHE A CA 1
ATOM 795 C C . PHE A 1 104 ? -7.690 -8.050 -2.918 1.00 98.06 104 PHE A C 1
ATOM 797 O O . PHE A 1 104 ? -7.721 -8.751 -3.927 1.00 98.06 104 PHE A O 1
ATOM 804 N N . ILE A 1 105 ? -6.573 -7.930 -2.190 1.00 97.38 105 ILE A N 1
ATOM 805 C CA . ILE A 1 105 ? -5.315 -8.617 -2.529 1.00 97.38 105 ILE A CA 1
ATOM 806 C C . ILE A 1 105 ? -5.495 -10.141 -2.536 1.00 97.38 105 ILE A C 1
ATOM 808 O O . ILE A 1 105 ? -4.959 -10.825 -3.410 1.00 97.38 105 ILE A O 1
ATOM 812 N N . LEU A 1 106 ? -6.236 -10.673 -1.563 1.00 97.00 106 LEU A N 1
ATOM 813 C CA . LEU A 1 106 ? -6.491 -12.107 -1.423 1.00 97.00 106 LEU A CA 1
ATOM 814 C C . LEU A 1 106 ? -7.458 -12.648 -2.486 1.00 97.00 106 LEU A C 1
ATOM 816 O O . LEU A 1 106 ? -7.326 -13.803 -2.886 1.00 97.00 106 LEU A O 1
ATOM 820 N N . GLU A 1 107 ? -8.403 -11.831 -2.952 1.00 97.25 107 GLU A N 1
ATOM 821 C CA . GLU A 1 107 ? -9.359 -12.188 -4.010 1.00 97.25 107 GLU A CA 1
ATOM 822 C C . GLU A 1 107 ? -8.750 -12.126 -5.420 1.00 97.25 107 GLU A C 1
ATOM 824 O O . GLU A 1 107 ? -9.209 -12.835 -6.318 1.00 97.25 107 GLU A O 1
ATOM 829 N N . HIS A 1 108 ? -7.691 -11.330 -5.614 1.00 95.56 108 HIS A N 1
ATOM 830 C CA . HIS A 1 108 ? -7.057 -11.084 -6.918 1.00 95.56 108 HIS A CA 1
ATOM 831 C C . HIS A 1 108 ? -5.545 -11.394 -6.949 1.00 95.56 108 HIS A C 1
ATOM 833 O O . HIS A 1 108 ? -4.744 -10.564 -7.390 1.00 95.56 108 HIS A O 1
ATOM 839 N N . PRO A 1 109 ? -5.090 -12.576 -6.488 1.00 94.25 109 PRO A N 1
ATOM 840 C CA . PRO A 1 109 ? -3.663 -12.839 -6.303 1.00 94.25 109 PRO A CA 1
ATOM 841 C C . PRO A 1 109 ? -2.872 -12.853 -7.620 1.00 94.25 109 PRO A C 1
ATOM 843 O O . PRO A 1 109 ? -1.713 -12.438 -7.641 1.00 94.25 109 PRO A O 1
ATOM 846 N N . ALA A 1 110 ? -3.472 -13.320 -8.720 1.00 93.88 110 ALA A N 1
ATOM 847 C CA . ALA A 1 110 ? -2.799 -13.411 -10.015 1.00 93.88 110 ALA A CA 1
ATOM 848 C C . ALA A 1 110 ? -2.614 -12.028 -10.653 1.00 93.88 110 ALA A C 1
ATOM 850 O O . ALA A 1 110 ? -1.547 -11.716 -11.184 1.00 93.88 110 ALA A O 1
ATOM 851 N N . GLU A 1 111 ? -3.642 -11.189 -10.570 1.00 94.06 111 GLU A N 1
ATOM 852 C CA . GLU A 1 111 ? -3.635 -9.828 -11.080 1.00 94.06 111 GLU A CA 1
ATOM 853 C C . GLU A 1 111 ? -2.696 -8.930 -10.270 1.00 94.06 111 GLU A C 1
ATOM 855 O O . GLU A 1 111 ? -1.932 -8.166 -10.860 1.00 94.06 111 GLU A O 1
ATOM 860 N N . VAL A 1 112 ? -2.685 -9.070 -8.938 1.00 95.50 112 VAL A N 1
ATOM 861 C CA . VAL A 1 112 ? -1.731 -8.365 -8.067 1.00 95.50 112 VAL A CA 1
ATOM 862 C C . VAL A 1 112 ? -0.297 -8.755 -8.415 1.00 95.50 112 VAL A C 1
ATOM 864 O O . VAL A 1 112 ? 0.566 -7.889 -8.521 1.00 95.50 112 VAL A O 1
ATOM 867 N N . GLU A 1 113 ? -0.025 -10.039 -8.643 1.00 95.06 113 GLU A N 1
ATOM 868 C CA . GLU A 1 113 ? 1.320 -10.491 -9.000 1.00 95.06 113 GLU A CA 1
ATOM 869 C C . GLU A 1 113 ? 1.768 -9.970 -10.376 1.00 95.06 113 GLU A C 1
ATOM 871 O O . GLU A 1 113 ? 2.923 -9.578 -10.547 1.00 95.06 113 GLU A O 1
ATOM 876 N N . ALA A 1 114 ? 0.862 -9.919 -11.356 1.00 92.81 114 ALA A N 1
ATOM 877 C CA . ALA A 1 114 ? 1.142 -9.300 -12.650 1.00 92.81 114 ALA A CA 1
ATOM 878 C C . ALA A 1 114 ? 1.429 -7.796 -12.505 1.00 92.81 114 ALA A C 1
ATOM 880 O O . ALA A 1 114 ? 2.414 -7.304 -13.056 1.00 92.81 114 ALA A O 1
ATOM 881 N N . TYR A 1 115 ? 0.624 -7.089 -11.706 1.00 92.56 115 TYR A N 1
ATOM 882 C CA . TYR A 1 115 ? 0.824 -5.673 -11.402 1.00 92.56 115 TYR A CA 1
ATOM 883 C C . TYR A 1 115 ? 2.192 -5.402 -10.762 1.00 92.56 115 TYR A C 1
ATOM 885 O O . TYR A 1 115 ? 2.896 -4.494 -11.203 1.00 92.56 115 TYR A O 1
ATOM 893 N N . LEU A 1 116 ? 2.600 -6.195 -9.764 1.00 93.12 116 LEU A N 1
ATOM 894 C CA . LEU A 1 116 ? 3.898 -6.025 -9.104 1.00 93.12 116 LEU A CA 1
ATOM 895 C C . LEU A 1 116 ? 5.067 -6.228 -10.072 1.00 93.12 116 LEU A C 1
ATOM 897 O O . LEU A 1 116 ? 5.990 -5.418 -10.088 1.00 93.12 116 LEU A O 1
ATOM 901 N N . LYS A 1 117 ? 4.998 -7.242 -10.943 1.00 93.38 117 LYS A N 1
ATOM 902 C CA . LYS A 1 117 ? 6.023 -7.467 -11.976 1.00 93.38 117 LYS A CA 1
ATOM 903 C C . LYS A 1 117 ? 6.139 -6.296 -12.946 1.00 93.38 117 LYS A C 1
ATOM 905 O O . LYS A 1 117 ? 7.243 -5.943 -13.360 1.00 93.38 117 LYS A O 1
ATOM 910 N N . ASP A 1 118 ? 5.011 -5.696 -13.315 1.00 90.19 118 ASP A N 1
ATOM 911 C CA . ASP A 1 118 ? 5.015 -4.503 -14.155 1.00 90.19 118 ASP A CA 1
ATOM 912 C C . ASP A 1 118 ? 5.606 -3.289 -13.432 1.00 90.19 118 ASP A C 1
ATOM 914 O O . ASP A 1 118 ? 6.395 -2.562 -14.038 1.00 90.19 118 ASP A O 1
ATOM 918 N N . GLN A 1 119 ? 5.289 -3.089 -12.148 1.00 87.38 119 GLN A N 1
ATOM 919 C CA . GLN A 1 119 ? 5.895 -2.024 -11.342 1.00 87.38 119 GLN A CA 1
ATOM 920 C C . GLN A 1 119 ? 7.409 -2.198 -11.211 1.00 87.38 119 GLN A C 1
ATOM 922 O O . GLN A 1 119 ? 8.143 -1.238 -11.445 1.00 87.38 119 GLN A O 1
ATOM 927 N N . ASP A 1 120 ? 7.890 -3.412 -10.940 1.00 88.38 120 ASP A N 1
ATOM 928 C CA . ASP A 1 120 ? 9.324 -3.706 -10.871 1.00 88.38 120 ASP A CA 1
ATOM 929 C C . ASP A 1 120 ? 10.014 -3.391 -12.204 1.00 88.38 120 ASP A C 1
ATOM 931 O O . ASP A 1 120 ? 11.043 -2.715 -12.242 1.00 88.38 120 ASP A O 1
ATOM 935 N N . ARG A 1 121 ? 9.413 -3.800 -13.328 1.00 90.38 121 ARG A N 1
ATOM 936 C CA . ARG A 1 121 ? 9.938 -3.493 -14.665 1.00 90.38 121 ARG A CA 1
ATOM 937 C C . ARG A 1 121 ? 10.010 -1.987 -14.920 1.00 90.38 121 ARG A C 1
ATOM 939 O O . ARG A 1 121 ? 11.010 -1.514 -15.456 1.00 90.38 121 ARG A O 1
ATOM 946 N N . ILE A 1 122 ? 8.962 -1.239 -14.576 1.00 86.94 122 ILE A N 1
ATOM 947 C CA . ILE A 1 122 ? 8.926 0.222 -14.736 1.00 86.94 122 ILE A CA 1
ATOM 948 C C . ILE A 1 122 ? 9.998 0.873 -13.858 1.00 86.94 122 ILE A C 1
ATOM 950 O O . ILE A 1 122 ? 10.725 1.752 -14.318 1.00 86.94 122 ILE A O 1
ATOM 954 N N . PHE A 1 123 ? 10.142 0.417 -12.616 1.00 83.56 123 PHE A N 1
ATOM 955 C CA . PHE A 1 123 ? 11.132 0.944 -11.689 1.00 83.56 123 PHE A CA 1
ATOM 956 C C . PHE A 1 123 ? 12.564 0.720 -12.185 1.00 83.56 123 PHE A C 1
ATOM 958 O O . PHE A 1 123 ? 13.367 1.653 -12.177 1.00 83.56 123 PHE A O 1
ATOM 965 N N . GLU A 1 124 ? 12.876 -0.473 -12.695 1.00 89.19 124 GLU A N 1
ATOM 966 C CA . GLU A 1 124 ? 14.186 -0.758 -13.290 1.00 89.19 124 GLU A CA 1
ATOM 967 C C . GLU A 1 124 ? 14.448 0.074 -14.556 1.00 89.19 124 GLU A C 1
ATOM 969 O O . GLU A 1 124 ? 15.562 0.562 -14.754 1.00 89.19 124 GLU A O 1
ATOM 974 N N . GLN A 1 125 ? 13.426 0.328 -15.380 1.00 89.00 125 GLN A N 1
ATOM 975 C CA . GLN A 1 125 ? 13.544 1.233 -16.532 1.00 89.00 125 GLN A CA 1
ATOM 976 C C . GLN A 1 125 ? 13.865 2.670 -16.100 1.00 89.00 125 GLN A C 1
ATOM 978 O O . GLN A 1 125 ? 14.763 3.293 -16.669 1.00 89.00 125 GLN A O 1
ATOM 983 N N . ILE A 1 126 ? 13.181 3.181 -15.072 1.00 84.00 126 ILE A N 1
ATOM 984 C CA . ILE A 1 126 ? 13.425 4.523 -14.527 1.00 84.00 126 ILE A CA 1
ATOM 985 C C . ILE A 1 126 ? 14.846 4.621 -13.966 1.00 84.00 126 ILE A C 1
ATOM 987 O O . ILE A 1 126 ? 15.548 5.581 -14.275 1.00 84.00 126 ILE A O 1
ATOM 991 N N . LYS A 1 127 ? 15.306 3.625 -13.198 1.00 84.69 127 LYS A N 1
ATOM 992 C CA . LYS A 1 127 ? 16.683 3.593 -12.677 1.00 84.69 127 LYS A CA 1
ATOM 993 C C . LYS A 1 127 ? 17.731 3.614 -13.783 1.00 84.69 127 LYS A C 1
ATOM 995 O O . LYS A 1 127 ? 18.734 4.310 -13.655 1.00 84.69 127 LYS A O 1
ATOM 1000 N N . ALA A 1 128 ? 17.515 2.843 -14.848 1.00 88.56 128 ALA A N 1
ATOM 1001 C CA . ALA A 1 128 ? 18.439 2.786 -15.975 1.00 88.56 128 ALA A CA 1
ATOM 1002 C C . ALA A 1 128 ? 18.477 4.110 -16.753 1.00 88.56 128 ALA A C 1
ATOM 1004 O O . ALA A 1 128 ? 19.537 4.517 -17.225 1.00 88.56 128 ALA A O 1
ATOM 1005 N N . GLN A 1 129 ? 17.332 4.785 -16.879 1.00 90.19 129 GLN A N 1
ATOM 1006 C CA . GLN A 1 129 ? 17.222 6.059 -17.586 1.00 90.19 129 GLN A CA 1
ATOM 1007 C C . GLN A 1 129 ? 17.759 7.241 -16.767 1.00 90.19 129 GLN A C 1
ATOM 1009 O O . GLN A 1 129 ? 18.354 8.158 -17.332 1.00 90.19 129 GLN A O 1
ATOM 1014 N N . TYR A 1 130 ? 17.571 7.210 -15.448 1.00 86.56 130 TYR A N 1
ATOM 1015 C CA . TYR A 1 130 ? 17.970 8.265 -14.519 1.00 86.56 130 TYR A CA 1
ATOM 1016 C C . TYR A 1 130 ? 18.887 7.695 -13.428 1.00 86.56 130 TYR A C 1
ATOM 1018 O O . TYR A 1 130 ? 18.472 7.559 -12.272 1.00 86.56 130 TYR A O 1
ATOM 1026 N N . PRO A 1 131 ? 20.138 7.335 -13.773 1.00 84.50 131 PRO A N 1
ATOM 1027 C CA . PRO A 1 131 ? 21.076 6.811 -12.797 1.00 84.50 131 PRO A CA 1
ATOM 1028 C C . PRO A 1 131 ? 21.388 7.876 -11.744 1.00 84.50 131 PRO A C 1
ATOM 1030 O O . PRO A 1 131 ? 21.736 9.017 -12.055 1.00 84.50 131 PRO A O 1
ATOM 1033 N N . MET A 1 132 ? 21.275 7.490 -10.477 1.00 82.31 132 MET A N 1
ATOM 1034 C CA . MET A 1 132 ? 21.605 8.363 -9.357 1.00 82.31 132 MET A CA 1
ATOM 1035 C C . MET A 1 132 ? 23.117 8.640 -9.339 1.00 82.31 132 MET A C 1
ATOM 1037 O O . MET A 1 132 ? 23.897 7.689 -9.421 1.00 82.31 132 MET A O 1
ATOM 1041 N N . PRO A 1 133 ? 23.565 9.903 -9.198 1.00 87.62 133 PRO A N 1
ATOM 1042 C CA . PRO A 1 133 ? 24.986 10.209 -9.059 1.00 87.62 133 PRO A CA 1
ATOM 1043 C C . PRO A 1 133 ? 25.600 9.487 -7.855 1.00 87.62 133 PRO A C 1
ATOM 1045 O O . PRO A 1 133 ? 24.993 9.452 -6.780 1.00 87.62 133 PRO A O 1
ATOM 1048 N N . GLN A 1 134 ? 26.821 8.963 -8.011 1.00 84.44 134 GLN A N 1
ATOM 1049 C CA . GLN A 1 134 ? 27.480 8.146 -6.984 1.00 84.44 134 GLN A CA 1
ATOM 1050 C C . GLN A 1 134 ? 27.591 8.869 -5.634 1.00 84.44 134 GLN A C 1
ATOM 1052 O O . GLN A 1 134 ? 27.299 8.285 -4.596 1.00 84.44 134 GLN A O 1
ATOM 1057 N N . GLU A 1 135 ? 27.886 10.170 -5.640 1.00 89.62 135 GLU A N 1
ATOM 1058 C CA . GLU A 1 135 ? 27.954 10.979 -4.416 1.00 89.62 135 GLU A CA 1
ATOM 1059 C C . GLU A 1 135 ? 26.635 10.991 -3.630 1.00 89.62 135 GLU A C 1
ATOM 1061 O O . GLU A 1 135 ? 26.625 11.011 -2.395 1.00 89.62 135 GLU A O 1
ATOM 1066 N N . MET A 1 136 ? 25.504 10.973 -4.342 1.00 85.25 136 MET A N 1
ATOM 1067 C CA . MET A 1 136 ? 24.189 10.943 -3.717 1.00 85.25 136 MET A CA 1
ATOM 1068 C C . MET A 1 136 ? 23.907 9.564 -3.120 1.00 85.25 136 MET A C 1
ATOM 1070 O O . MET A 1 136 ? 23.403 9.484 -1.999 1.00 85.25 136 MET A O 1
ATOM 1074 N N . ILE A 1 137 ? 24.283 8.493 -3.825 1.00 85.00 137 ILE A N 1
ATOM 1075 C CA . ILE A 1 137 ? 24.203 7.115 -3.321 1.00 85.00 137 ILE A CA 1
ATOM 1076 C C . ILE A 1 137 ? 25.024 6.988 -2.031 1.00 85.00 137 ILE A C 1
ATOM 1078 O O . ILE A 1 137 ? 24.501 6.551 -1.006 1.00 85.00 137 ILE A O 1
ATOM 1082 N N . ASP A 1 138 ? 26.267 7.469 -2.035 1.00 89.88 138 ASP A N 1
ATOM 1083 C CA . ASP A 1 138 ? 27.164 7.421 -0.877 1.00 89.88 138 ASP A CA 1
ATOM 1084 C C . ASP A 1 138 ? 26.624 8.239 0.307 1.00 89.88 138 ASP A C 1
ATOM 1086 O O . ASP A 1 138 ? 26.806 7.885 1.476 1.00 89.88 138 ASP A O 1
ATOM 1090 N N . ARG A 1 139 ? 25.938 9.355 0.032 1.00 85.88 139 ARG A N 1
ATOM 1091 C CA . ARG A 1 139 ? 25.237 10.136 1.059 1.00 85.88 139 ARG A CA 1
ATOM 1092 C C . ARG A 1 139 ? 24.070 9.353 1.666 1.00 85.88 139 ARG A C 1
ATOM 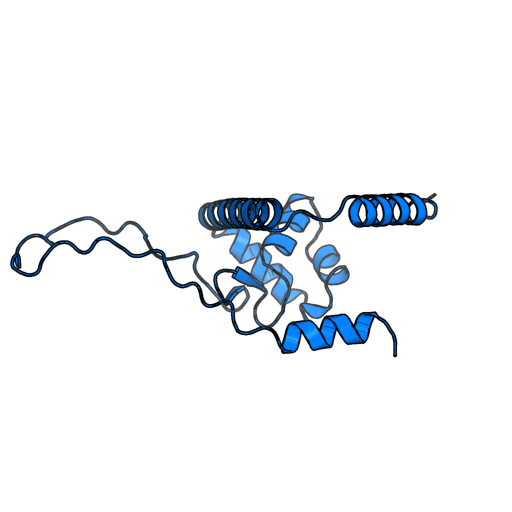1094 O O . ARG A 1 139 ? 23.945 9.345 2.890 1.00 85.88 139 ARG A O 1
ATOM 1101 N N . PHE A 1 140 ? 23.245 8.693 0.851 1.00 83.25 140 PHE A N 1
ATOM 1102 C CA . PHE A 1 140 ? 22.142 7.859 1.342 1.00 83.25 140 PHE A CA 1
ATOM 1103 C C . PHE A 1 140 ? 22.642 6.677 2.179 1.00 83.25 140 PHE A C 1
ATOM 1105 O O . PHE A 1 140 ? 22.089 6.404 3.244 1.00 83.25 140 PHE A O 1
ATOM 1112 N N . GLU A 1 141 ? 23.702 6.000 1.739 1.00 84.81 141 GLU A N 1
ATOM 1113 C CA . GLU A 1 141 ? 24.272 4.857 2.458 1.00 84.81 141 GLU A CA 1
ATOM 1114 C C . GLU A 1 141 ? 24.899 5.258 3.801 1.00 84.81 141 GLU A C 1
ATOM 1116 O O . GLU A 1 141 ? 24.742 4.543 4.793 1.00 84.81 141 GLU A O 1
ATOM 1121 N N . ARG A 1 142 ? 25.539 6.433 3.885 1.00 86.44 142 ARG A N 1
ATOM 1122 C CA . ARG A 1 142 ? 25.991 6.993 5.172 1.00 86.44 142 ARG A CA 1
ATOM 1123 C C . ARG A 1 142 ? 24.822 7.282 6.109 1.00 86.44 142 ARG A C 1
ATOM 1125 O O . ARG A 1 142 ? 24.827 6.796 7.236 1.00 86.44 142 ARG A O 1
ATOM 1132 N N . ALA A 1 143 ? 23.784 7.960 5.618 1.00 83.62 143 ALA A N 1
ATOM 1133 C CA . ALA A 1 143 ? 22.604 8.276 6.422 1.00 83.62 143 ALA A CA 1
ATOM 1134 C C . ALA A 1 143 ? 21.898 7.017 6.964 1.00 83.62 143 ALA A C 1
ATOM 1136 O O . ALA A 1 143 ? 21.474 7.000 8.116 1.00 83.62 143 ALA A O 1
ATOM 1137 N N . LYS A 1 144 ? 21.813 5.932 6.178 1.00 77.81 144 LYS A N 1
ATOM 1138 C CA . LYS A 1 144 ? 21.260 4.648 6.652 1.00 77.81 144 LYS A CA 1
ATOM 1139 C C . LYS A 1 144 ? 22.096 4.025 7.772 1.00 77.81 144 LYS A C 1
ATOM 1141 O O . LYS A 1 144 ? 21.528 3.534 8.744 1.00 77.81 144 LYS A O 1
ATOM 1146 N N . LYS A 1 145 ? 23.428 4.037 7.648 1.00 78.56 145 LYS A N 1
ATOM 1147 C CA . LYS A 1 145 ? 24.337 3.509 8.684 1.00 78.56 145 LYS A CA 1
ATOM 1148 C C . LYS A 1 145 ? 24.259 4.321 9.975 1.00 78.56 145 LYS A C 1
ATOM 1150 O O . LYS A 1 145 ? 24.284 3.747 11.057 1.00 78.56 145 LYS A O 1
ATOM 1155 N N . GLU A 1 146 ? 24.121 5.636 9.856 1.00 78.44 146 GLU A N 1
ATOM 1156 C CA . GLU A 1 146 ? 24.002 6.568 10.983 1.00 78.44 146 GLU A CA 1
ATOM 1157 C C . GLU A 1 146 ? 22.618 6.552 11.646 1.00 78.44 146 GLU A C 1
ATOM 1159 O O . GLU A 1 146 ? 22.509 6.930 12.807 1.00 78.44 146 GLU A O 1
ATOM 1164 N N . ALA A 1 147 ? 21.570 6.094 10.952 1.00 67.12 147 ALA A N 1
ATOM 1165 C CA . ALA A 1 147 ? 20.229 5.903 11.514 1.00 67.12 147 ALA A CA 1
ATOM 1166 C C . ALA A 1 147 ? 20.052 4.550 12.238 1.00 67.12 147 ALA A C 1
ATOM 1168 O O . ALA A 1 147 ? 19.100 4.376 12.996 1.00 67.12 147 ALA A O 1
ATOM 1169 N N . ALA A 1 148 ? 20.972 3.599 12.039 1.00 57.22 148 ALA A N 1
ATOM 1170 C CA . ALA A 1 148 ? 20.964 2.287 12.687 1.00 57.22 148 ALA A CA 1
ATOM 1171 C C . ALA A 1 148 ? 21.496 2.189 14.148 1.00 57.22 148 ALA A C 1
ATOM 1173 O O . ALA A 1 148 ? 21.303 1.124 14.733 1.00 57.22 148 ALA A O 1
ATOM 1174 N N . PRO A 1 149 ? 22.120 3.194 14.810 1.00 51.78 149 PRO A N 1
ATOM 1175 C CA . PRO A 1 149 ? 22.669 3.028 16.159 1.00 51.78 149 PRO A CA 1
ATOM 1176 C C . PRO A 1 149 ? 21.662 3.323 17.292 1.00 51.78 149 PRO A C 1
ATOM 1178 O O . PRO A 1 149 ? 22.074 3.693 18.386 1.00 51.78 149 PRO A O 1
ATOM 1181 N N . GLY A 1 150 ? 20.352 3.173 17.061 1.00 49.25 150 GLY A N 1
ATOM 1182 C CA . GLY A 1 150 ? 19.306 3.514 18.042 1.00 49.25 150 GLY A CA 1
ATOM 1183 C C . GLY A 1 150 ? 18.332 2.394 18.422 1.00 49.25 150 GLY A C 1
ATOM 1184 O O . GLY A 1 150 ? 17.327 2.685 19.064 1.00 49.25 150 GLY A O 1
ATOM 1185 N N . LEU A 1 151 ? 18.582 1.144 18.021 1.00 45.28 151 LEU A N 1
ATOM 1186 C CA . LEU A 1 151 ? 17.734 -0.002 18.374 1.00 45.28 151 LEU A CA 1
ATOM 1187 C C . LEU A 1 151 ? 18.578 -1.100 19.048 1.00 45.28 151 LEU A C 1
ATOM 1189 O O . LEU A 1 151 ? 18.870 -2.135 18.452 1.00 45.28 151 LEU A O 1
ATOM 1193 N N . ALA A 1 152 ? 19.022 -0.826 20.274 1.00 34.31 152 ALA A N 1
ATOM 1194 C CA . ALA A 1 152 ? 19.617 -1.792 21.197 1.00 34.31 152 ALA A CA 1
ATOM 1195 C C . ALA A 1 152 ? 19.042 -1.564 22.597 1.00 34.31 152 ALA A C 1
ATOM 1197 O O . ALA A 1 152 ? 18.858 -0.378 22.955 1.00 34.31 152 ALA A O 1
#

Sequence (152 aa):
MSGLEAIVEDLRSLPPYRLEAPPSKEPHKGSVLIAWGNIKRGSSIGMPTNEYVEVRNGGYYVAGTRIGLDVVVYDFRRGRSPEAIFEAYPSIGSLAKVYGAITFILEHPAEVEAYLKDQDRIFEQIKAQYPMPQEMIDRFERAKKEAAPGLA

Secondary structure (DSSP, 8-state):
--HHHHHHHHHHHSPP---------PPPS---SS--S-------SPPP--SSEEEETTEEEETTSS-BHHHHHHHHHTT--HHHHHHH-GGG--HHHHHHHHHHHHH-HHHHHHHHHHHHHHHHHHHHHSPPPHHHHHHHHHHHHHHSTT--

Foldseek 3Di:
DDPVVVVVVVVVPDDQPDPPDDDDDDDDDDDDDPDPDDDDDDDPDAQDADQQWDDDSLFIAGPPAPHGLVLLVVCVVVVDDLVNSCVVPVRSVDSVSSVVSVVSCVVPVPRVVVSVVVVVVVVVVCCVVDPDPPVVVVVVVVVVVVVPPPDD

pLDDT: mean 74.7, std 26.47, range [26.0, 98.75]

Radius of gyration: 21.17 Å; chains: 1; bounding box: 46×45×67 Å